Protein AF-A0A316K344-F1 (afdb_monomer_lite)

Foldseek 3Di:
DDDDPPPPPPPVPVVVPPPPPPPPDDDDDDPPPPVVVVVVVVVVVVPPPDPPLPQQPKDKDKDFDDDPDPVLQRVLCVVQDDFRCSVPDDDQVDKWKKKWKFFQDPQATHTPDIDTPDPVVRVRVVVSRRPDGHPDDDDRVDITIMMIIIHGD

Sequence (153 aa):
MFSTFLQIFSLALVTKINLESLTNRNANVSPKQTKNQLIKKSTILENMKKLIVALVVGLLSISSSFAGENPKLMKEIQRKVKVDLSGIQLEKSKKHYVIVKFKIVHNEIAVLNVKGSQKELSELMMAELKEMFINSDVDPNKVHHFKFSFSQE

pLDDT: mean 71.41, std 20.9, range [36.19, 94.62]

Structure (mmCIF, N/CA/C/O backbone):
data_AF-A0A316K344-F1
#
_entry.id   AF-A0A316K344-F1
#
loop_
_atom_site.group_PDB
_atom_site.id
_atom_site.type_symbol
_atom_site.label_atom_id
_atom_site.label_alt_id
_atom_site.label_comp_id
_atom_site.label_asym_id
_atom_site.label_entity_id
_atom_site.label_seq_id
_atom_site.pdbx_PDB_ins_code
_atom_site.Cartn_x
_atom_site.Cartn_y
_atom_site.Cartn_z
_atom_site.occupancy
_atom_site.B_iso_or_equiv
_ato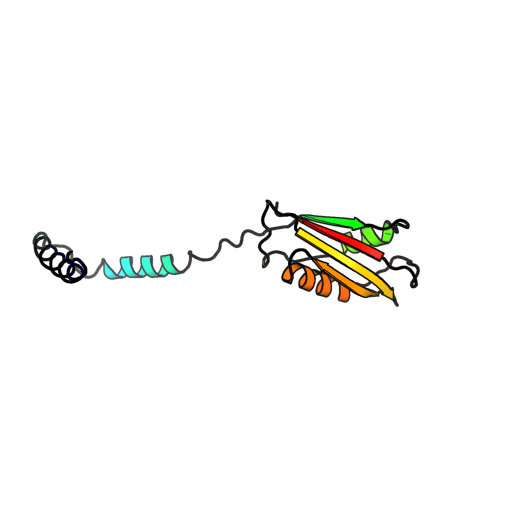m_site.auth_seq_id
_atom_site.auth_comp_id
_atom_site.auth_asym_id
_atom_site.auth_atom_id
_atom_site.pdbx_PDB_model_num
ATOM 1 N N . MET A 1 1 ? -12.968 -16.015 67.475 1.00 44.38 1 MET A N 1
ATOM 2 C CA . MET A 1 1 ? -13.581 -15.111 66.479 1.00 44.38 1 MET A CA 1
ATOM 3 C C . MET A 1 1 ? -14.034 -15.975 65.317 1.00 44.38 1 MET A C 1
ATOM 5 O O . MET A 1 1 ? -13.189 -16.529 64.636 1.00 44.38 1 MET A O 1
ATOM 9 N N . PHE A 1 2 ? -15.274 -16.461 65.391 1.00 36.19 2 PHE A N 1
ATOM 10 C CA . PHE A 1 2 ? -16.428 -15.943 64.632 1.00 36.19 2 PHE A CA 1
ATOM 11 C C . PHE A 1 2 ? -16.219 -16.161 63.125 1.00 36.19 2 PHE A C 1
ATOM 13 O O . PHE A 1 2 ? -15.379 -15.517 62.517 1.00 36.19 2 PHE A O 1
ATOM 20 N N . SER A 1 3 ? -16.784 -17.236 62.567 1.00 45.88 3 SER A N 1
ATOM 21 C CA . SER A 1 3 ? -18.197 -17.316 62.149 1.00 45.88 3 SER A CA 1
ATOM 22 C C . SER A 1 3 ? -18.496 -16.270 61.088 1.00 45.88 3 SER A C 1
ATOM 24 O O . SER A 1 3 ? -18.644 -15.114 61.457 1.00 45.88 3 SER A O 1
ATOM 26 N N . THR A 1 4 ? -18.580 -16.710 59.827 1.00 52.06 4 THR A N 1
ATOM 27 C CA . THR A 1 4 ? -19.559 -16.271 58.808 1.00 52.06 4 THR A CA 1
ATOM 28 C C . THR A 1 4 ? -19.176 -16.813 57.426 1.00 52.06 4 THR A C 1
ATOM 30 O O . THR A 1 4 ? -18.809 -16.071 56.530 1.00 52.06 4 THR A O 1
ATOM 33 N N . PHE A 1 5 ? -19.302 -18.122 57.199 1.00 42.59 5 PHE A N 1
ATOM 34 C CA . PHE A 1 5 ? -19.487 -18.636 55.826 1.00 42.59 5 PHE A CA 1
ATOM 35 C C . PHE A 1 5 ? -20.574 -19.722 55.756 1.00 42.59 5 PHE A C 1
ATOM 37 O O . PHE A 1 5 ? -20.617 -20.533 54.840 1.00 42.59 5 PHE A O 1
ATOM 44 N N . LEU A 1 6 ? -21.513 -19.681 56.711 1.00 45.22 6 LEU A N 1
ATOM 45 C CA . LEU A 1 6 ? -22.756 -20.462 56.722 1.00 45.22 6 LEU A CA 1
ATOM 46 C C . LEU A 1 6 ? -23.981 -19.596 56.350 1.00 45.22 6 LEU A C 1
ATOM 48 O O . LEU A 1 6 ? -25.083 -19.831 56.830 1.00 45.22 6 LEU A O 1
ATOM 52 N N . GLN A 1 7 ? -23.795 -18.559 55.524 1.00 47.25 7 GLN A N 1
ATOM 53 C CA . GLN A 1 7 ? -24.871 -17.636 55.116 1.00 47.25 7 GLN A CA 1
ATOM 54 C C . GLN A 1 7 ? -25.310 -17.765 53.649 1.00 47.25 7 GLN A C 1
ATOM 56 O O . GLN A 1 7 ? -26.267 -17.112 53.247 1.00 47.25 7 GLN A O 1
ATOM 61 N N . ILE A 1 8 ? -24.693 -18.641 52.849 1.00 48.28 8 ILE A N 1
ATOM 62 C CA . ILE A 1 8 ? -25.051 -18.780 51.423 1.00 48.28 8 ILE A CA 1
ATOM 63 C C . ILE A 1 8 ? -26.296 -19.672 51.214 1.00 48.28 8 ILE A C 1
ATOM 65 O O . ILE A 1 8 ? -26.934 -19.607 50.169 1.00 48.28 8 ILE A O 1
ATOM 69 N N . PHE A 1 9 ? -26.734 -20.439 52.220 1.00 43.94 9 PHE A N 1
ATOM 70 C CA . PHE A 1 9 ? -27.841 -21.394 52.048 1.00 43.94 9 PHE A CA 1
ATOM 71 C C . PHE A 1 9 ? -29.259 -20.858 52.332 1.00 43.94 9 PHE A C 1
ATOM 73 O O . PHE A 1 9 ? -30.226 -21.525 51.974 1.00 43.94 9 PHE A O 1
ATOM 80 N N . SER A 1 10 ? -29.428 -19.653 52.892 1.00 45.28 10 SER A N 1
ATOM 81 C CA . SER A 1 10 ? -30.768 -19.148 53.273 1.00 45.28 10 SER A CA 1
ATOM 82 C C . SER A 1 10 ? -31.451 -18.226 52.257 1.00 45.28 10 SER A C 1
ATOM 84 O O . SER A 1 10 ? -32.630 -17.924 52.425 1.00 45.28 10 SER A O 1
ATOM 86 N N . LEU A 1 11 ? -30.781 -17.794 51.181 1.00 42.25 11 LEU A N 1
ATOM 87 C CA . LEU A 1 11 ? -31.399 -16.871 50.213 1.00 42.25 11 LEU A CA 1
ATOM 88 C C . LEU A 1 11 ? -32.110 -17.573 49.041 1.00 42.25 11 LEU A C 1
ATOM 90 O O . LEU A 1 11 ? -32.901 -16.950 48.339 1.00 42.25 11 LEU A O 1
ATOM 94 N N . ALA A 1 12 ? -31.895 -18.879 48.855 1.00 44.31 12 ALA A N 1
ATOM 95 C CA . ALA A 1 12 ? -32.523 -19.638 47.771 1.00 44.31 12 ALA A CA 1
ATOM 96 C C . ALA A 1 12 ? -33.957 -20.113 48.084 1.00 44.31 12 ALA A C 1
ATOM 98 O O . ALA A 1 12 ? -34.673 -20.525 47.174 1.00 44.31 12 ALA A O 1
ATOM 99 N N . LEU A 1 13 ? -34.396 -20.060 49.349 1.00 44.34 13 LEU A N 1
ATOM 100 C CA . LEU A 1 13 ? -35.695 -20.615 49.754 1.00 44.34 13 LEU A CA 1
ATOM 101 C C . LEU A 1 13 ? -36.814 -19.564 49.862 1.00 44.34 13 LEU A C 1
ATOM 103 O O . LEU A 1 13 ? -37.987 -19.904 49.739 1.00 44.34 13 LEU A O 1
ATOM 107 N N . VAL A 1 14 ? -36.476 -18.281 50.031 1.00 44.34 14 VAL A N 1
ATOM 108 C CA . VAL A 1 14 ? -37.472 -17.222 50.296 1.00 44.34 14 VAL A CA 1
ATOM 109 C C . VAL A 1 14 ? -38.121 -16.670 49.018 1.00 44.34 14 VAL A C 1
ATOM 111 O O . VAL A 1 14 ? -39.239 -16.163 49.062 1.00 44.34 14 VAL A O 1
ATOM 114 N N . THR A 1 15 ? -37.503 -16.825 47.847 1.00 41.56 15 THR A N 1
ATOM 115 C CA . THR A 1 15 ? -38.083 -16.330 46.583 1.00 41.56 15 THR A CA 1
ATOM 116 C C . THR A 1 15 ? -39.126 -17.265 45.972 1.00 41.56 15 THR A C 1
ATOM 118 O O . THR A 1 15 ? -39.938 -16.815 45.168 1.00 41.56 15 THR A O 1
ATOM 121 N N . LYS A 1 16 ? -39.164 -18.545 46.367 1.00 42.56 16 LYS A N 1
ATOM 122 C CA . LYS A 1 16 ? -40.092 -19.528 45.781 1.00 42.56 16 LYS A CA 1
ATOM 123 C C . LYS A 1 16 ? -41.526 -19.426 46.302 1.00 42.56 16 LYS A C 1
ATOM 125 O O . LYS A 1 16 ? -42.439 -19.843 45.605 1.00 42.56 16 LYS A O 1
ATOM 130 N N . ILE A 1 17 ? -41.734 -18.858 47.491 1.00 44.25 17 ILE A N 1
ATOM 131 C CA . ILE A 1 17 ? -43.058 -18.841 48.137 1.00 44.25 17 ILE A CA 1
ATOM 132 C C . ILE A 1 17 ? -43.905 -17.642 47.675 1.00 44.25 17 ILE A C 1
ATOM 134 O O . ILE A 1 17 ? -45.129 -17.688 47.735 1.00 44.25 17 ILE A O 1
ATOM 138 N N . ASN A 1 18 ? -43.291 -16.577 47.148 1.00 44.06 18 ASN A N 1
ATOM 139 C CA . ASN A 1 18 ? -44.004 -15.322 46.876 1.00 44.06 18 ASN A CA 1
ATOM 140 C C . ASN A 1 18 ? -44.432 -15.115 45.410 1.00 44.06 18 ASN A C 1
ATOM 142 O O . ASN A 1 18 ? -44.843 -14.018 45.043 1.00 44.06 18 ASN A O 1
ATOM 146 N N . LEU A 1 19 ? -44.341 -16.146 44.559 1.00 41.25 19 LEU A N 1
ATOM 147 C CA . LEU A 1 19 ? -44.775 -16.061 43.155 1.00 41.25 19 LEU A CA 1
ATOM 148 C C . LEU A 1 19 ? -46.051 -16.859 42.839 1.00 41.25 19 LEU A C 1
ATOM 150 O O . LEU A 1 19 ? -46.532 -16.800 41.712 1.00 41.25 19 LEU A O 1
ATOM 154 N N . GLU A 1 20 ? -46.629 -17.565 43.814 1.00 43.84 20 GLU A N 1
ATOM 155 C CA . GLU A 1 20 ? -47.850 -18.361 43.609 1.00 43.84 20 GLU A CA 1
ATOM 156 C C . GLU A 1 20 ? -49.152 -17.617 43.970 1.00 43.84 20 GLU A C 1
ATOM 158 O O . GLU A 1 20 ? -50.238 -18.127 43.711 1.00 43.84 20 GLU A O 1
ATOM 163 N N . SER A 1 21 ? -49.092 -16.389 44.507 1.00 43.28 21 SER A N 1
ATOM 164 C CA . SER A 1 21 ? -50.291 -15.691 45.013 1.00 43.28 21 SER A CA 1
ATOM 165 C C . SER A 1 21 ? -50.925 -14.652 44.074 1.00 43.28 21 SER A C 1
ATOM 167 O O . SER A 1 21 ? -51.949 -14.071 44.431 1.00 43.28 21 SER A O 1
ATOM 169 N N . LEU A 1 22 ? -50.393 -14.416 42.866 1.00 44.06 22 LEU A N 1
ATOM 170 C CA . LEU A 1 22 ? -50.876 -13.328 41.989 1.00 44.06 22 LEU A CA 1
ATOM 171 C C . LEU A 1 22 ? -51.501 -13.754 40.653 1.00 44.06 22 LEU A C 1
ATOM 173 O O . LEU A 1 22 ? -51.727 -12.911 39.789 1.00 44.06 22 LEU A O 1
ATOM 177 N N . THR A 1 23 ? -51.855 -15.025 40.464 1.00 43.03 23 THR A N 1
ATOM 178 C CA . THR A 1 23 ? -52.449 -15.488 39.190 1.00 43.03 23 THR A CA 1
ATOM 179 C C . THR A 1 23 ? -53.842 -16.084 39.345 1.00 43.03 23 THR A C 1
ATOM 181 O O . THR A 1 23 ? -54.185 -17.085 38.727 1.00 43.03 23 THR A O 1
ATOM 184 N N . ASN A 1 24 ? -54.695 -15.432 40.135 1.00 49.28 24 ASN A N 1
ATOM 185 C CA . ASN A 1 24 ? -56.129 -15.695 40.101 1.00 49.28 24 ASN A CA 1
ATOM 186 C C . ASN A 1 24 ? -56.904 -14.378 39.998 1.00 49.28 24 ASN A C 1
ATOM 188 O O . ASN A 1 24 ? -57.224 -13.774 41.019 1.00 49.28 24 ASN A O 1
ATOM 192 N N . ARG A 1 25 ? -57.114 -13.912 38.755 1.00 46.69 25 ARG A N 1
ATOM 193 C CA . ARG A 1 25 ? -58.165 -12.975 38.296 1.00 46.69 25 ARG A CA 1
ATOM 194 C C . ARG A 1 25 ? -57.946 -12.617 36.821 1.00 46.69 25 ARG A C 1
ATOM 196 O O . ARG A 1 25 ? -57.238 -11.671 36.503 1.00 46.69 25 ARG A O 1
ATOM 203 N N . ASN A 1 26 ? -58.537 -13.399 35.924 1.00 39.59 26 ASN A N 1
ATOM 204 C CA . ASN A 1 26 ? -59.408 -12.913 34.846 1.00 39.59 26 ASN A CA 1
ATOM 205 C C . ASN A 1 26 ? -59.654 -14.042 33.850 1.00 39.59 26 ASN A C 1
ATOM 207 O O . ASN A 1 26 ? -58.795 -14.423 33.056 1.00 39.59 26 ASN A O 1
ATOM 211 N N . ALA A 1 27 ? -60.875 -14.557 33.915 1.00 48.47 27 ALA A N 1
ATOM 212 C CA . ALA A 1 27 ? -61.471 -15.312 32.843 1.00 48.47 27 ALA A CA 1
ATOM 213 C C . ALA A 1 27 ? -61.701 -14.398 31.628 1.00 48.47 27 ALA A C 1
ATOM 215 O O . ALA A 1 27 ? -61.978 -13.208 31.770 1.00 48.47 27 ALA A O 1
ATOM 216 N N . ASN A 1 28 ? -61.698 -15.040 30.461 1.00 49.16 28 ASN A N 1
ATOM 217 C CA . ASN A 1 28 ? -62.318 -14.597 29.216 1.00 49.16 28 ASN A CA 1
ATOM 218 C C . ASN A 1 28 ? -61.446 -13.818 28.213 1.00 49.16 28 ASN A C 1
ATOM 220 O O . ASN A 1 28 ? -61.721 -12.669 27.886 1.00 49.16 28 ASN A O 1
ATOM 224 N N . VAL A 1 29 ? -60.458 -14.505 27.625 1.00 49.00 29 VAL A N 1
ATOM 225 C CA . VAL A 1 29 ? -60.037 -14.260 26.233 1.00 49.00 29 VAL A CA 1
ATOM 226 C C . VAL A 1 29 ? -59.774 -15.606 25.545 1.00 49.00 29 VAL A C 1
ATOM 228 O O . VAL A 1 29 ? -59.064 -16.463 26.069 1.00 49.00 29 VAL A O 1
ATOM 231 N N . SER A 1 30 ? -60.379 -15.796 24.372 1.00 44.28 30 SER A N 1
ATOM 232 C CA . SER A 1 30 ? -60.328 -17.017 23.555 1.00 44.28 30 SER A CA 1
ATOM 233 C C . SER A 1 30 ? -58.889 -17.411 23.142 1.00 44.28 30 SER A C 1
ATOM 235 O O . SER A 1 30 ? -58.143 -16.554 22.662 1.00 44.28 30 SER A O 1
ATOM 237 N N . PRO A 1 31 ? -58.470 -18.696 23.232 1.00 45.34 31 PRO A N 1
ATOM 238 C CA . PRO A 1 31 ? -57.056 -19.091 23.121 1.00 45.34 31 PRO A CA 1
ATOM 239 C C . PRO A 1 31 ? -56.490 -19.145 21.691 1.00 45.34 31 PRO A C 1
ATOM 241 O O . PRO A 1 31 ? -55.310 -19.455 21.511 1.00 45.34 31 PRO A O 1
ATOM 244 N N . LYS A 1 32 ? -57.299 -18.907 20.650 1.00 45.06 32 LYS A N 1
ATOM 245 C CA . LYS A 1 32 ? -56.911 -19.223 19.260 1.00 45.06 32 LYS A CA 1
ATOM 246 C C . LYS A 1 32 ? -56.325 -18.065 18.449 1.00 45.06 32 LYS A C 1
ATOM 248 O O . LYS A 1 32 ? -55.710 -18.333 17.422 1.00 45.06 32 LYS A O 1
ATOM 253 N N . GLN A 1 33 ? -56.449 -16.810 18.889 1.00 46.91 33 GLN A N 1
ATOM 254 C CA . GLN A 1 33 ? -55.964 -15.659 18.103 1.00 46.91 33 GLN A CA 1
ATOM 255 C C . GLN A 1 33 ? -54.658 -15.024 18.606 1.00 46.91 33 GLN A C 1
ATOM 257 O O . GLN A 1 33 ? -54.000 -14.312 17.850 1.00 46.91 33 GLN A O 1
ATOM 262 N N . THR A 1 34 ? -54.201 -15.348 19.817 1.00 47.22 34 THR A N 1
ATOM 263 C CA . THR A 1 34 ? -52.974 -14.754 20.381 1.00 47.22 34 THR A CA 1
ATOM 264 C C . THR A 1 34 ? -51.698 -15.480 19.940 1.00 47.22 34 THR A C 1
ATOM 266 O O . THR A 1 34 ? -50.659 -14.847 19.761 1.00 47.22 34 THR A O 1
ATOM 269 N N . LYS A 1 35 ? -51.756 -16.796 19.675 1.00 45.19 35 LYS A N 1
ATOM 270 C CA . LYS A 1 35 ? -50.573 -17.580 19.262 1.00 45.19 35 LYS A CA 1
ATOM 271 C C . LYS A 1 35 ? -50.023 -17.156 17.896 1.00 45.19 35 LYS A C 1
ATOM 273 O O . LYS A 1 35 ? -48.814 -17.011 17.751 1.00 45.19 35 LYS A O 1
ATOM 278 N N . ASN A 1 36 ? -50.886 -16.860 16.926 1.00 45.78 36 ASN A N 1
ATOM 279 C CA . ASN A 1 36 ? -50.434 -16.501 15.578 1.00 45.78 36 ASN A CA 1
ATOM 280 C C . ASN A 1 36 ? -49.830 -15.091 15.493 1.00 45.78 36 ASN A C 1
ATOM 282 O O . ASN A 1 36 ? -49.022 -14.843 14.606 1.00 45.78 36 ASN A O 1
ATOM 286 N N . GLN A 1 37 ? -50.163 -14.178 16.413 1.00 48.78 37 GLN A N 1
ATOM 287 C CA . GLN A 1 37 ? -49.526 -12.857 16.469 1.00 48.78 37 GLN A CA 1
ATOM 288 C C . GLN A 1 37 ? -48.223 -12.859 17.278 1.00 48.78 37 GLN A C 1
ATOM 290 O O . GLN A 1 37 ? -47.285 -12.154 16.908 1.00 48.78 37 GLN A O 1
ATOM 295 N N . LEU A 1 38 ? -48.126 -13.680 18.332 1.00 47.41 38 LEU A N 1
ATOM 296 C CA . LEU A 1 38 ? -46.894 -13.800 19.118 1.00 47.41 38 LEU A CA 1
ATOM 297 C C . LEU A 1 38 ? -45.779 -14.504 18.332 1.00 47.41 38 LEU A C 1
ATOM 299 O O . LEU A 1 38 ? -44.636 -14.060 18.381 1.00 47.41 38 LEU A O 1
ATOM 303 N N . ILE A 1 39 ? -46.122 -15.539 17.555 1.00 48.19 39 ILE A N 1
ATOM 304 C CA . ILE A 1 39 ? -45.164 -16.258 16.701 1.00 48.19 39 ILE A CA 1
ATOM 305 C C . ILE A 1 39 ? -44.714 -15.368 15.534 1.00 48.19 39 ILE A C 1
ATOM 307 O O . ILE A 1 39 ? -43.532 -15.302 15.223 1.00 48.19 39 ILE A O 1
ATOM 311 N N . LYS A 1 40 ? -45.619 -14.588 14.926 1.00 42.00 40 LYS A N 1
ATOM 312 C CA . LYS A 1 40 ? -45.245 -13.696 13.817 1.00 42.00 40 LYS A CA 1
ATOM 313 C C . LYS A 1 40 ? -44.364 -12.525 14.275 1.00 42.00 40 LYS A C 1
ATOM 315 O O . LYS A 1 40 ? -43.476 -12.120 13.535 1.00 42.00 40 LYS A O 1
ATOM 320 N N . LYS A 1 41 ? -44.550 -12.010 15.500 1.00 41.31 41 LYS A N 1
ATOM 321 C CA . LYS A 1 41 ? -43.659 -10.987 16.081 1.00 41.31 41 LYS A CA 1
ATOM 322 C C . LYS A 1 41 ? -42.305 -11.551 16.516 1.00 41.31 41 LYS A C 1
ATOM 324 O O . LYS A 1 41 ? -41.311 -10.864 16.315 1.00 41.31 41 LYS A O 1
ATOM 329 N N . SER A 1 42 ? -42.233 -12.768 17.061 1.00 46.16 42 SER A N 1
ATOM 330 C CA . SER A 1 42 ? -40.948 -13.368 17.456 1.00 46.16 42 SER A CA 1
ATOM 331 C C . SER A 1 42 ? -40.105 -13.807 16.255 1.00 46.16 42 SER A C 1
ATOM 333 O O . SER A 1 42 ? -38.890 -13.642 16.286 1.00 46.16 42 SER A O 1
ATOM 335 N N . THR A 1 43 ? -40.726 -14.264 15.161 1.00 44.31 43 THR A N 1
ATOM 336 C CA . THR A 1 43 ? -40.013 -14.604 13.915 1.00 44.31 43 THR A CA 1
ATOM 337 C C . THR A 1 43 ? -39.505 -13.368 13.160 1.00 44.31 43 THR A C 1
ATOM 339 O O . THR A 1 43 ? -38.483 -13.443 12.487 1.00 44.31 43 THR A O 1
ATOM 342 N N . ILE A 1 44 ? -40.162 -12.209 13.289 1.00 49.44 44 ILE A N 1
ATOM 343 C CA . ILE A 1 44 ? -39.704 -10.957 12.653 1.00 49.44 44 ILE A CA 1
ATOM 344 C C . ILE A 1 44 ? -38.643 -10.236 13.513 1.00 49.44 44 ILE A C 1
ATOM 346 O O . ILE A 1 44 ? -37.814 -9.504 12.977 1.00 49.44 44 ILE A O 1
ATOM 350 N N . LEU A 1 45 ? -38.602 -10.477 14.830 1.00 47.75 45 LEU A N 1
ATOM 351 C CA . LEU A 1 45 ? -37.652 -9.825 15.744 1.00 47.75 45 LEU A CA 1
ATOM 352 C C . LEU A 1 45 ? -36.272 -10.512 15.820 1.00 47.75 45 LEU A C 1
ATOM 354 O O . LEU A 1 45 ? -35.302 -9.879 16.232 1.00 47.75 45 LEU A O 1
ATOM 358 N N . GLU A 1 46 ? -36.156 -11.773 15.398 1.00 47.19 46 GLU A N 1
ATOM 359 C CA . GLU A 1 46 ? -34.871 -12.492 15.304 1.00 47.19 46 GLU A CA 1
ATOM 360 C C . GLU A 1 46 ? -34.024 -12.047 14.094 1.00 47.19 46 GLU A C 1
ATOM 362 O O . GLU A 1 46 ? -32.796 -12.097 14.144 1.00 47.19 46 GLU A O 1
ATOM 367 N N . ASN A 1 47 ? -34.640 -11.500 13.040 1.00 52.84 47 ASN A N 1
ATOM 368 C CA . ASN A 1 47 ? -33.935 -11.194 11.787 1.00 52.84 47 ASN A CA 1
ATOM 369 C C . ASN A 1 47 ? -33.479 -9.734 11.617 1.00 52.84 47 ASN A C 1
ATOM 371 O O . ASN A 1 47 ? -32.887 -9.403 10.594 1.00 52.84 47 ASN A O 1
ATOM 375 N N . MET A 1 48 ? -33.677 -8.857 12.607 1.00 56.59 48 MET A N 1
ATOM 376 C CA . MET A 1 48 ? -33.203 -7.458 12.546 1.00 56.59 48 MET A CA 1
ATOM 377 C C . MET A 1 48 ? -32.184 -7.089 13.633 1.00 56.59 48 MET A C 1
ATOM 379 O O . MET A 1 48 ? -31.983 -5.913 13.920 1.00 56.59 48 MET A O 1
ATOM 383 N N . LYS A 1 49 ? -31.490 -8.067 14.231 1.00 44.59 49 LYS A N 1
ATOM 384 C CA . LYS A 1 49 ? -30.424 -7.795 15.216 1.00 44.59 49 LYS A CA 1
ATOM 385 C C . LYS A 1 49 ? -29.010 -7.648 14.637 1.00 44.59 49 LYS A C 1
ATOM 387 O O . LYS A 1 49 ? -28.091 -7.400 15.410 1.00 44.59 49 LYS A O 1
ATOM 392 N N . LYS A 1 50 ? -28.789 -7.807 13.323 1.00 51.41 50 LYS A N 1
ATOM 393 C CA . LYS A 1 50 ? -27.419 -7.939 12.772 1.00 51.41 50 LYS A CA 1
ATOM 394 C C . LYS A 1 50 ? -27.124 -7.260 11.427 1.00 51.41 50 LYS A C 1
ATOM 396 O O . LYS A 1 50 ? -26.230 -7.706 10.721 1.00 51.41 50 LYS A O 1
ATOM 401 N N . LEU A 1 51 ? -27.802 -6.173 11.060 1.00 50.72 51 LEU A N 1
ATOM 402 C CA . LEU A 1 51 ? -27.474 -5.453 9.817 1.00 50.72 51 LEU A CA 1
ATOM 403 C C . LEU A 1 51 ? -27.355 -3.944 10.037 1.00 50.72 51 LEU A C 1
ATOM 405 O O . LEU A 1 51 ? -28.087 -3.151 9.459 1.00 50.72 51 LEU A O 1
ATOM 409 N N . ILE A 1 52 ? -26.389 -3.552 10.868 1.00 49.25 52 ILE A N 1
ATOM 410 C CA . ILE A 1 52 ? -25.759 -2.232 10.760 1.00 49.25 52 ILE A CA 1
ATOM 411 C C . ILE A 1 52 ? -24.331 -2.493 10.285 1.00 49.25 52 ILE A C 1
ATOM 413 O O . ILE A 1 52 ? -23.377 -2.426 11.053 1.00 49.25 52 ILE A O 1
ATOM 417 N N . VAL A 1 53 ? -24.186 -2.866 9.014 1.00 46.38 53 VAL A N 1
ATOM 418 C CA . VAL A 1 53 ? -22.896 -2.719 8.338 1.00 46.38 53 VAL A CA 1
ATOM 419 C C . VAL A 1 53 ? -22.820 -1.242 7.979 1.00 46.38 53 VAL A C 1
ATOM 421 O O . VAL A 1 53 ? -23.279 -0.821 6.920 1.00 46.38 53 VAL A O 1
ATOM 424 N N . ALA A 1 54 ? -22.356 -0.421 8.922 1.00 49.50 54 ALA A N 1
ATOM 425 C CA . ALA A 1 54 ? -21.946 0.932 8.592 1.00 49.50 54 ALA A CA 1
ATOM 426 C C . ALA A 1 54 ? -20.808 0.787 7.579 1.00 49.50 54 ALA A C 1
ATOM 428 O O . ALA A 1 54 ? -19.763 0.226 7.904 1.00 49.50 54 ALA A O 1
ATOM 429 N N . LEU A 1 55 ? -21.043 1.212 6.339 1.00 44.91 55 LEU A N 1
ATOM 430 C CA . LEU A 1 55 ? -20.019 1.262 5.308 1.00 44.91 55 LEU A CA 1
ATOM 431 C C . LEU A 1 55 ? -18.962 2.271 5.771 1.00 44.91 55 LEU A C 1
ATOM 433 O O . LEU A 1 55 ? -19.116 3.475 5.580 1.00 44.91 55 LEU A O 1
ATOM 437 N N . VAL A 1 56 ? -17.924 1.790 6.455 1.00 51.47 56 VAL A N 1
ATOM 438 C CA . VAL A 1 56 ? -16.782 2.614 6.843 1.00 51.47 56 VAL A CA 1
ATOM 439 C C . VAL A 1 56 ? -15.932 2.807 5.596 1.00 51.47 56 VAL A C 1
ATOM 441 O O . VAL A 1 56 ? -15.029 2.025 5.308 1.00 51.47 56 VAL A O 1
ATOM 444 N N . VAL A 1 57 ? -1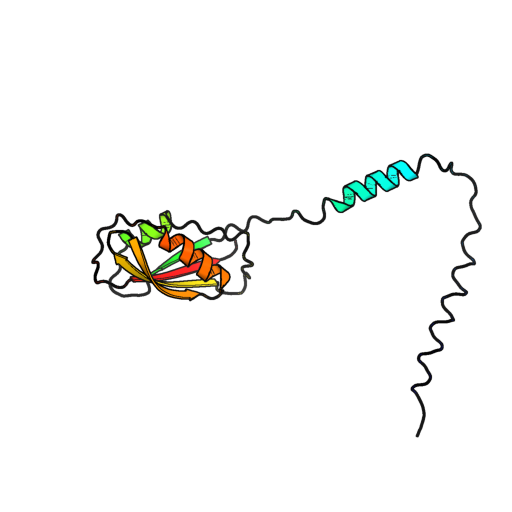6.248 3.846 4.825 1.00 55.78 57 VAL A N 1
ATOM 445 C CA . VAL A 1 57 ? -15.349 4.341 3.784 1.00 55.78 57 VAL A CA 1
ATOM 446 C C . VAL A 1 57 ? -14.216 5.055 4.513 1.00 55.78 57 VAL A C 1
ATOM 448 O O . VAL A 1 57 ? -14.381 6.156 5.027 1.00 55.78 57 VAL A O 1
ATOM 451 N N . GLY A 1 58 ? -13.081 4.378 4.672 1.00 62.06 58 GLY A N 1
ATOM 452 C CA . GLY A 1 58 ? -11.909 5.000 5.274 1.00 62.06 58 GLY A CA 1
ATOM 453 C C . GLY A 1 58 ? -11.216 5.920 4.274 1.00 62.06 58 GLY A C 1
ATOM 454 O O . GLY A 1 58 ? -10.967 5.523 3.135 1.00 62.06 58 GLY A O 1
ATOM 455 N N . LEU A 1 59 ? -10.847 7.131 4.696 1.00 69.25 59 LEU A N 1
ATOM 456 C CA . LEU A 1 59 ? -9.942 7.965 3.909 1.00 69.25 59 LEU A CA 1
ATOM 457 C C . LEU A 1 59 ? -8.549 7.334 3.919 1.00 69.25 59 LEU A C 1
ATOM 459 O O . LEU A 1 59 ? -7.925 7.185 4.974 1.00 69.25 59 LEU A O 1
ATOM 463 N N . LEU A 1 60 ? -8.060 6.995 2.726 1.00 80.12 60 LEU A N 1
ATOM 464 C CA . LEU A 1 60 ? -6.683 6.587 2.499 1.00 80.12 60 LEU A CA 1
ATOM 465 C C . LEU A 1 60 ? -5.862 7.792 2.040 1.00 80.12 60 LEU A C 1
ATOM 467 O O . LEU A 1 60 ? -6.104 8.373 0.983 1.00 80.12 60 LEU A O 1
ATOM 471 N N . SER A 1 61 ? -4.840 8.130 2.817 1.00 80.38 61 SER A N 1
ATOM 472 C CA . SER A 1 61 ? -3.799 9.075 2.413 1.00 80.38 61 SER A CA 1
ATOM 473 C C . SER A 1 61 ? -2.467 8.354 2.286 1.00 80.38 61 SER A C 1
ATOM 475 O O . SER A 1 61 ? -2.149 7.458 3.067 1.00 80.38 61 SER A O 1
ATOM 477 N N . ILE A 1 62 ? -1.678 8.735 1.287 1.00 82.44 62 ILE A N 1
ATOM 478 C CA . ILE A 1 62 ? -0.363 8.149 1.036 1.00 82.44 62 ILE A CA 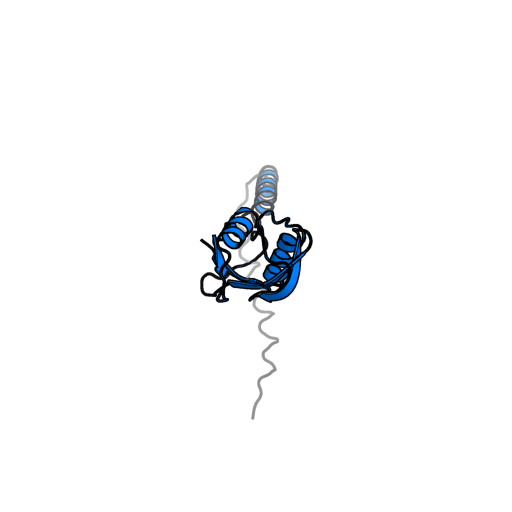1
ATOM 479 C C . ILE A 1 62 ? 0.654 9.271 1.098 1.00 82.44 62 ILE A C 1
ATOM 481 O O . ILE A 1 62 ? 0.490 10.302 0.451 1.00 82.44 62 ILE A O 1
ATOM 485 N N . SER A 1 63 ? 1.709 9.059 1.871 1.00 78.88 63 SER A N 1
ATOM 486 C CA . SER A 1 63 ? 2.879 9.923 1.874 1.00 78.88 63 SER A CA 1
ATOM 487 C C . SER A 1 63 ? 4.139 9.109 1.631 1.00 78.88 63 SER A C 1
ATOM 489 O O . SER A 1 63 ? 4.231 7.932 1.986 1.00 78.88 63 SER A O 1
ATOM 491 N N . SER A 1 64 ? 5.132 9.735 1.011 1.00 76.44 64 SER A N 1
ATOM 492 C CA . SER A 1 64 ? 6.468 9.163 0.901 1.00 76.44 64 SER A CA 1
ATOM 493 C C . SER A 1 64 ? 7.320 9.641 2.084 1.00 76.44 64 SER A C 1
ATOM 495 O O . SER A 1 64 ? 7.136 10.746 2.586 1.00 76.44 64 SER A O 1
ATOM 497 N N . SER A 1 65 ? 8.215 8.791 2.594 1.00 62.50 65 SER A N 1
ATOM 498 C CA . SER A 1 65 ? 9.083 9.129 3.738 1.00 62.50 65 SER A CA 1
ATOM 499 C C . SER A 1 65 ? 10.570 9.226 3.366 1.00 62.50 65 SER A C 1
ATOM 501 O O . SER A 1 65 ? 11.412 9.144 4.256 1.00 62.50 65 SER A O 1
ATOM 503 N N . PHE A 1 66 ? 10.924 9.355 2.078 1.00 60.09 66 PHE A N 1
ATOM 504 C CA . PHE A 1 66 ? 12.325 9.360 1.628 1.00 60.09 66 PHE A CA 1
ATOM 505 C C . PHE A 1 66 ? 12.623 10.457 0.597 1.00 60.09 66 PHE A C 1
ATOM 507 O O . PHE A 1 66 ? 11.858 10.657 -0.345 1.00 60.09 66 PHE A O 1
ATOM 514 N N . ALA A 1 67 ? 13.766 11.132 0.759 1.00 49.28 67 ALA A N 1
ATOM 515 C CA . ALA A 1 67 ? 14.264 12.135 -0.178 1.00 49.28 67 ALA A CA 1
ATOM 516 C C . ALA A 1 67 ? 14.650 11.468 -1.510 1.00 49.28 67 ALA A C 1
ATOM 518 O O . ALA A 1 67 ? 15.446 10.530 -1.544 1.00 49.28 67 ALA A O 1
ATOM 519 N N . GLY A 1 68 ? 14.037 11.925 -2.603 1.00 55.81 68 GLY A N 1
ATOM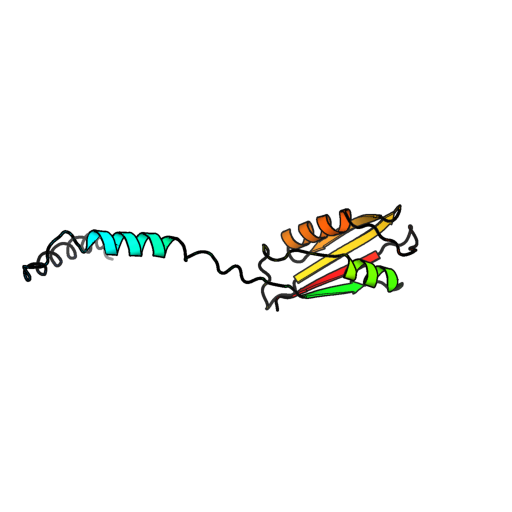 520 C CA . GLY A 1 68 ? 14.074 11.269 -3.914 1.00 55.81 68 GLY A CA 1
ATOM 521 C C . GLY A 1 68 ? 12.677 10.928 -4.436 1.00 55.81 68 GLY A C 1
ATOM 522 O O . GLY A 1 68 ? 12.493 9.880 -5.054 1.00 55.81 68 GLY A O 1
ATOM 523 N N . GLU A 1 69 ? 11.686 11.771 -4.163 1.00 66.06 69 GLU A N 1
ATOM 524 C CA . GLU A 1 69 ? 10.290 11.531 -4.515 1.00 66.06 69 GLU A CA 1
ATOM 525 C C . GLU A 1 69 ? 10.087 11.278 -6.010 1.00 66.06 69 GLU A C 1
ATOM 527 O O . GLU A 1 69 ? 10.519 12.054 -6.859 1.00 66.06 69 GLU A O 1
ATOM 532 N N . ASN A 1 70 ? 9.378 10.192 -6.328 1.00 78.88 70 ASN A N 1
ATOM 533 C CA . ASN A 1 70 ? 8.735 10.033 -7.625 1.00 78.88 70 ASN A CA 1
ATOM 534 C C . ASN A 1 70 ? 7.238 10.343 -7.442 1.00 78.88 70 ASN A C 1
ATOM 536 O O . ASN A 1 70 ? 6.458 9.444 -7.109 1.00 78.88 70 ASN A O 1
ATOM 540 N N . PRO A 1 71 ? 6.812 11.608 -7.624 1.00 83.94 71 PRO A N 1
ATOM 541 C CA . PRO A 1 71 ? 5.419 11.996 -7.425 1.00 83.94 71 PRO A CA 1
ATOM 542 C C . PRO A 1 71 ? 4.474 11.323 -8.429 1.00 83.94 71 PRO A C 1
ATOM 544 O O . PRO A 1 71 ? 3.284 11.200 -8.143 1.00 83.94 71 PRO A O 1
ATOM 547 N N . LYS A 1 72 ? 4.977 10.865 -9.588 1.00 88.56 72 LYS A N 1
ATOM 548 C CA . LYS A 1 72 ? 4.178 10.096 -10.554 1.00 88.56 72 LYS A CA 1
ATOM 549 C C . LYS A 1 72 ? 3.828 8.723 -9.984 1.00 88.56 72 LYS A C 1
ATOM 551 O O . LYS A 1 72 ? 2.648 8.390 -9.940 1.00 88.56 72 LYS A O 1
ATOM 556 N N . LEU A 1 73 ? 4.819 8.011 -9.444 1.00 89.31 73 LEU A N 1
ATOM 557 C CA . LEU A 1 73 ? 4.618 6.712 -8.797 1.00 89.31 73 LEU A CA 1
ATOM 558 C C . LEU A 1 73 ? 3.640 6.805 -7.619 1.00 89.31 73 LEU A C 1
ATOM 560 O O . LEU A 1 73 ? 2.731 5.989 -7.504 1.00 89.31 73 LEU A O 1
ATOM 564 N N . MET A 1 74 ? 3.787 7.822 -6.764 1.00 89.06 74 MET A N 1
ATOM 565 C CA . MET A 1 74 ? 2.879 8.022 -5.629 1.00 89.06 74 MET A CA 1
ATOM 566 C C . MET A 1 74 ? 1.434 8.234 -6.085 1.00 89.06 74 MET A C 1
ATOM 568 O O . MET A 1 74 ? 0.530 7.571 -5.583 1.00 89.06 74 MET A O 1
ATOM 572 N N . LYS A 1 75 ? 1.217 9.117 -7.069 1.00 89.38 75 LYS A N 1
ATOM 573 C CA . LYS A 1 75 ? -0.119 9.371 -7.628 1.00 89.38 75 LYS A CA 1
ATOM 574 C C . LYS A 1 75 ? -0.700 8.141 -8.315 1.00 89.38 75 LYS A C 1
ATOM 576 O O . LYS A 1 75 ? -1.906 7.931 -8.254 1.00 89.38 75 LYS A O 1
ATOM 581 N N . GLU A 1 76 ? 0.130 7.354 -8.988 1.00 91.94 76 GLU A N 1
ATOM 582 C CA . GLU A 1 76 ? -0.301 6.118 -9.630 1.00 91.94 76 GLU A CA 1
ATOM 583 C C . GLU A 1 76 ? -0.780 5.094 -8.600 1.00 91.94 76 GLU A C 1
ATOM 585 O O . GLU A 1 76 ? -1.913 4.628 -8.701 1.00 91.94 76 GLU A O 1
ATOM 590 N N . ILE A 1 77 ? 0.037 4.810 -7.582 1.00 90.88 77 ILE A N 1
ATOM 591 C CA . ILE A 1 77 ? -0.326 3.885 -6.503 1.00 90.88 77 ILE A CA 1
ATOM 592 C C . ILE A 1 77 ? -1.589 4.383 -5.795 1.00 90.88 77 ILE A C 1
ATOM 594 O O . ILE A 1 77 ? -2.528 3.618 -5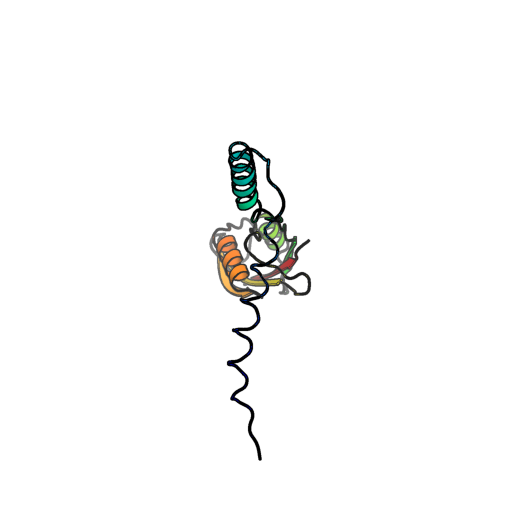.620 1.00 90.88 77 ILE A O 1
ATOM 598 N N . GLN A 1 78 ? -1.687 5.678 -5.486 1.00 88.94 78 GLN A N 1
ATOM 599 C CA . GLN A 1 78 ? -2.881 6.249 -4.854 1.00 88.94 78 GLN A CA 1
ATOM 600 C C . GLN A 1 78 ? -4.169 6.044 -5.658 1.00 88.94 78 GLN A C 1
ATOM 602 O O . GLN A 1 78 ? -5.230 5.875 -5.071 1.00 88.94 78 GLN A O 1
ATOM 607 N N . ARG A 1 79 ? -4.095 6.065 -6.992 1.00 88.88 79 ARG A N 1
ATOM 608 C CA . ARG A 1 79 ? -5.260 5.841 -7.863 1.00 88.88 79 ARG A CA 1
ATOM 609 C C . ARG A 1 79 ? -5.623 4.366 -8.004 1.00 88.88 79 ARG A C 1
ATOM 611 O O . ARG A 1 79 ? -6.766 4.063 -8.335 1.00 88.88 79 ARG A O 1
ATOM 618 N N . LYS A 1 80 ? -4.643 3.477 -7.841 1.00 90.69 80 LYS A N 1
ATOM 619 C CA . LYS A 1 80 ? -4.811 2.035 -8.035 1.00 90.69 80 LYS A CA 1
ATOM 620 C C . LYS A 1 80 ? -5.204 1.313 -6.754 1.00 90.69 80 LYS A C 1
ATOM 622 O O . LYS A 1 80 ? -6.004 0.397 -6.850 1.00 90.69 80 LYS A O 1
ATOM 627 N N . VAL A 1 81 ? -4.698 1.750 -5.599 1.00 89.06 81 VAL A N 1
ATOM 628 C CA . VAL A 1 81 ? -4.978 1.111 -4.310 1.00 89.06 81 VAL A CA 1
ATOM 629 C C . VAL A 1 81 ? -6.465 1.202 -3.975 1.00 89.06 81 VAL A C 1
ATOM 631 O O . VAL A 1 81 ? -7.017 2.294 -3.824 1.00 89.06 81 VAL A O 1
ATOM 634 N N . LYS A 1 82 ? -7.087 0.039 -3.798 1.00 84.56 82 LYS A N 1
ATOM 635 C CA . LYS A 1 82 ? -8.468 -0.129 -3.353 1.00 84.56 82 LYS A CA 1
ATOM 636 C C . LYS A 1 82 ? -8.508 -1.112 -2.189 1.00 84.56 82 LYS A C 1
ATOM 638 O O . LYS A 1 82 ? -8.619 -2.314 -2.374 1.00 84.56 82 LYS A O 1
ATOM 643 N N . VAL A 1 83 ? -8.444 -0.590 -0.970 1.00 83.50 83 VAL A N 1
ATOM 644 C CA . VAL A 1 83 ? -8.540 -1.422 0.236 1.00 83.50 83 VAL A CA 1
ATOM 645 C C . VAL A 1 83 ? -9.975 -1.425 0.738 1.00 83.50 83 VAL A C 1
ATOM 647 O O . VAL A 1 83 ? -10.519 -0.366 1.050 1.00 83.50 83 VAL A O 1
ATOM 650 N N . ASP A 1 84 ? -10.567 -2.610 0.857 1.00 82.56 84 ASP A N 1
ATOM 651 C CA . ASP A 1 84 ? -11.817 -2.777 1.591 1.00 82.56 84 ASP A CA 1
ATOM 652 C C . ASP A 1 84 ? -11.535 -2.807 3.099 1.00 82.56 84 ASP A C 1
ATOM 654 O O . ASP A 1 84 ? -10.842 -3.687 3.611 1.00 82.56 84 ASP A O 1
ATOM 658 N N . LEU A 1 85 ? -12.063 -1.811 3.809 1.00 83.69 85 LEU A N 1
ATOM 659 C CA . LEU A 1 85 ? -11.934 -1.672 5.259 1.00 83.69 85 LEU A CA 1
ATOM 660 C C . LEU A 1 85 ? -13.186 -2.135 6.012 1.00 83.69 85 LEU A C 1
ATOM 662 O O . LEU A 1 85 ? -13.218 -2.030 7.235 1.00 83.69 85 LEU A O 1
ATOM 666 N N . SER A 1 86 ? -14.208 -2.650 5.321 1.00 79.69 86 SER A N 1
ATOM 667 C CA . SER A 1 86 ? -15.484 -3.051 5.928 1.00 79.69 86 SER A CA 1
ATOM 668 C C . SER A 1 86 ? -15.331 -4.097 7.039 1.00 79.69 86 SER A C 1
ATOM 670 O O . SER A 1 86 ? -16.112 -4.106 7.992 1.00 79.69 86 SER A O 1
ATOM 672 N N . GLY A 1 87 ? -14.301 -4.944 6.946 1.00 77.88 87 GLY A N 1
ATOM 673 C CA . GLY A 1 87 ? -13.964 -5.962 7.941 1.00 77.88 87 GLY A CA 1
ATOM 674 C C . GLY A 1 87 ? -13.044 -5.498 9.074 1.00 77.88 87 GLY A C 1
ATOM 675 O O . GLY A 1 87 ? -12.823 -6.274 9.998 1.00 77.88 87 GLY A O 1
ATOM 676 N N . ILE A 1 88 ? -12.508 -4.270 9.032 1.00 83.19 88 ILE A N 1
ATOM 677 C CA . ILE A 1 88 ? -11.516 -3.789 10.005 1.00 83.19 88 ILE A CA 1
ATOM 678 C C . ILE A 1 88 ? -12.104 -2.691 10.881 1.00 83.19 88 ILE A C 1
ATOM 680 O O . ILE A 1 88 ? -12.608 -1.673 10.405 1.00 83.19 88 ILE A O 1
ATOM 684 N N . GLN A 1 89 ? -11.933 -2.834 12.193 1.00 83.06 89 GLN A N 1
ATOM 685 C CA . GLN A 1 89 ? -12.319 -1.794 13.132 1.00 83.06 89 GLN A CA 1
ATOM 686 C C . GLN A 1 89 ? -11.200 -0.752 13.297 1.00 83.06 89 GLN A C 1
ATOM 688 O O . GLN A 1 89 ? -10.174 -0.981 13.943 1.00 83.06 89 GLN A O 1
ATOM 693 N N . LEU A 1 90 ? -11.401 0.428 12.705 1.00 84.69 90 LEU A N 1
ATOM 694 C CA . LEU A 1 90 ? -10.504 1.575 12.847 1.00 84.69 90 LEU A CA 1
ATOM 695 C C . LEU A 1 90 ? -11.007 2.510 13.953 1.00 84.69 90 LEU A C 1
ATOM 697 O O . LEU A 1 90 ? -11.972 3.244 13.777 1.00 84.69 90 LEU A O 1
ATOM 701 N N . GLU A 1 91 ? -10.338 2.515 15.105 1.00 83.88 91 GLU A N 1
ATOM 702 C CA . GLU A 1 91 ? -10.640 3.453 16.194 1.00 83.88 91 GLU A CA 1
ATOM 703 C C . GLU A 1 91 ? -10.326 4.911 15.802 1.00 83.88 91 GLU A C 1
ATOM 705 O O . GLU A 1 91 ? -9.174 5.217 15.489 1.00 83.88 91 GLU A O 1
ATOM 710 N N . LYS A 1 92 ? -11.300 5.830 15.905 1.00 81.62 92 LYS A N 1
ATOM 711 C CA . LYS A 1 92 ? -11.124 7.262 15.562 1.00 81.62 92 LYS A CA 1
ATOM 712 C C . LYS A 1 92 ? -10.015 7.972 16.353 1.00 81.62 92 LYS A C 1
ATOM 714 O O . LYS A 1 92 ? -9.424 8.929 15.865 1.00 81.62 92 LYS A O 1
ATOM 719 N N . SER A 1 93 ? -9.722 7.518 17.571 1.00 81.69 93 SER A N 1
ATOM 720 C CA . SER A 1 93 ? -8.713 8.117 18.459 1.00 81.69 93 SER A CA 1
ATOM 721 C C . SER A 1 93 ? -7.276 7.673 18.161 1.00 81.69 93 SER A C 1
ATOM 723 O O . SER A 1 93 ? -6.333 8.251 18.705 1.00 81.69 93 SER A O 1
ATOM 725 N N . LYS A 1 94 ? -7.083 6.655 17.313 1.00 85.94 94 LYS A N 1
ATOM 726 C CA . LYS A 1 94 ? -5.769 6.081 17.005 1.00 85.94 94 LYS A CA 1
ATOM 727 C C . LYS A 1 94 ? -5.371 6.352 15.560 1.00 85.94 94 LYS A C 1
ATOM 729 O O . LYS A 1 94 ? -6.195 6.412 14.655 1.00 85.94 94 LYS A O 1
ATOM 734 N N . LYS A 1 95 ? -4.062 6.481 15.338 1.00 88.19 95 LYS A N 1
ATOM 735 C CA . LYS A 1 95 ? -3.490 6.556 13.990 1.00 88.19 95 LYS A CA 1
ATOM 736 C C . LYS A 1 95 ? -3.346 5.147 13.429 1.00 88.19 95 LYS A C 1
ATOM 738 O O . LYS A 1 95 ? -2.555 4.366 13.958 1.00 88.19 95 LYS A O 1
ATOM 743 N N . HIS A 1 96 ? -4.036 4.867 12.328 1.00 91.56 96 HIS A N 1
ATOM 744 C CA . HIS A 1 96 ? -3.899 3.609 11.599 1.00 91.56 96 HIS A CA 1
ATOM 745 C C . HIS A 1 96 ? -3.028 3.822 10.375 1.00 91.56 96 HIS A C 1
ATOM 747 O O . HIS A 1 96 ? -3.227 4.769 9.615 1.00 91.56 96 HIS A O 1
ATOM 753 N N . TYR A 1 97 ? -2.011 2.985 10.209 1.00 92.81 97 TYR A N 1
ATOM 754 C CA . TYR A 1 97 ? -1.064 3.144 9.118 1.00 92.81 97 TYR A CA 1
ATOM 755 C C . TYR A 1 97 ? -0.430 1.824 8.705 1.00 92.81 97 TYR A C 1
ATOM 757 O O . TYR A 1 97 ? -0.307 0.901 9.508 1.00 92.81 97 TYR A O 1
ATOM 765 N N . VAL A 1 98 ? 0.049 1.783 7.466 1.00 93.81 98 VAL A N 1
ATOM 766 C CA . VAL A 1 98 ? 0.928 0.744 6.938 1.00 93.81 98 VAL A CA 1
ATOM 767 C C . VAL A 1 98 ? 2.103 1.419 6.256 1.00 93.81 98 VAL A C 1
ATOM 769 O O . VAL A 1 98 ? 1.944 2.311 5.431 1.00 93.81 98 VAL A O 1
ATOM 772 N N . ILE A 1 99 ? 3.304 1.012 6.632 1.00 93.94 99 ILE A N 1
ATOM 773 C CA . ILE A 1 99 ? 4.552 1.452 6.034 1.00 93.94 99 ILE A CA 1
ATOM 774 C C . ILE A 1 99 ? 5.077 0.309 5.178 1.00 93.94 99 ILE A C 1
ATOM 776 O O . ILE A 1 99 ? 5.259 -0.802 5.676 1.00 93.94 99 ILE A O 1
ATOM 780 N N . VAL A 1 100 ? 5.342 0.592 3.907 1.00 93.69 100 VAL A N 1
ATOM 781 C CA . VAL A 1 100 ? 5.799 -0.397 2.933 1.00 93.69 100 VAL A CA 1
ATOM 782 C C . VAL A 1 100 ? 7.119 0.054 2.333 1.00 93.69 100 VAL A C 1
ATOM 784 O O . VAL A 1 100 ? 7.244 1.177 1.840 1.00 93.69 100 VAL A O 1
ATOM 787 N N . LYS A 1 101 ? 8.103 -0.844 2.369 1.00 93.69 101 LYS A N 1
ATOM 788 C CA . LYS A 1 101 ? 9.346 -0.735 1.609 1.00 93.69 101 LYS A CA 1
ATOM 789 C C . LYS A 1 101 ? 9.266 -1.676 0.423 1.00 93.69 101 LYS A C 1
ATOM 791 O O . LYS A 1 101 ? 9.016 -2.864 0.618 1.00 93.69 101 LYS A O 1
ATOM 796 N N . PHE A 1 102 ? 9.491 -1.168 -0.778 1.00 93.12 102 PHE A N 1
ATOM 797 C CA . PHE A 1 102 ? 9.364 -1.958 -1.999 1.00 93.12 102 PHE A CA 1
ATOM 798 C C . PHE A 1 102 ? 10.306 -1.467 -3.098 1.00 93.12 102 PHE A C 1
ATOM 800 O O . PHE A 1 102 ? 10.851 -0.364 -3.020 1.00 93.12 102 PHE A O 1
ATOM 807 N N . LYS A 1 103 ? 10.490 -2.298 -4.120 1.00 92.81 103 LYS A N 1
ATOM 808 C CA . LYS A 1 103 ? 11.104 -1.945 -5.405 1.00 92.81 103 LYS A CA 1
ATOM 809 C C . LYS A 1 103 ? 10.103 -2.191 -6.524 1.00 92.81 103 LYS A C 1
ATOM 811 O O . LYS A 1 103 ? 9.152 -2.944 -6.330 1.00 92.81 103 LYS A O 1
ATOM 816 N N . ILE A 1 104 ? 10.334 -1.574 -7.676 1.00 92.12 104 ILE A N 1
ATOM 817 C CA . ILE A 1 104 ? 9.614 -1.914 -8.903 1.00 92.12 104 ILE A CA 1
ATOM 818 C C . ILE A 1 104 ? 10.514 -2.819 -9.739 1.00 92.12 104 ILE A C 1
ATOM 820 O O . ILE A 1 104 ? 11.630 -2.432 -10.077 1.00 92.12 104 ILE A O 1
ATOM 824 N N . VAL A 1 105 ? 10.050 -4.030 -10.034 1.00 91.62 105 VAL A N 1
ATOM 825 C CA . VAL A 1 105 ? 10.790 -5.026 -10.821 1.00 91.62 105 VAL A CA 1
ATOM 826 C C . VAL A 1 105 ? 9.850 -5.544 -11.897 1.00 91.62 105 VAL A C 1
ATOM 828 O O . VAL A 1 105 ? 8.774 -6.020 -11.568 1.00 91.62 105 VAL A O 1
ATOM 831 N N . HIS A 1 106 ? 10.222 -5.407 -13.174 1.00 91.50 106 HIS A N 1
ATOM 832 C CA . HIS A 1 106 ? 9.346 -5.738 -14.311 1.00 91.50 106 HIS A CA 1
ATOM 833 C C . HIS A 1 106 ? 7.942 -5.129 -14.181 1.00 91.50 106 HIS A C 1
ATOM 835 O O . HIS A 1 106 ? 6.945 -5.811 -14.385 1.00 91.50 106 HIS A O 1
ATOM 841 N N . ASN A 1 107 ? 7.876 -3.849 -13.797 1.00 92.69 107 ASN A N 1
ATOM 842 C CA . ASN A 1 107 ? 6.624 -3.119 -13.596 1.00 92.69 107 ASN A CA 1
ATOM 843 C C . ASN A 1 107 ? 5.734 -3.659 -12.455 1.00 92.69 107 ASN A C 1
ATOM 845 O O . ASN A 1 107 ? 4.623 -3.176 -12.280 1.00 92.69 107 ASN A O 1
ATOM 849 N N . GLU A 1 108 ? 6.214 -4.576 -11.621 1.00 93.44 108 GLU A N 1
ATOM 850 C CA . GLU A 1 108 ? 5.485 -5.097 -10.461 1.00 93.44 108 GLU A CA 1
ATOM 851 C C . GLU A 1 108 ? 6.090 -4.598 -9.145 1.00 93.44 108 GLU A C 1
ATOM 853 O O . GLU A 1 108 ? 7.284 -4.288 -9.054 1.00 93.44 108 GLU A O 1
ATOM 858 N N . ILE A 1 109 ? 5.265 -4.521 -8.097 1.00 93.00 109 ILE A N 1
ATOM 859 C CA . ILE A 1 109 ? 5.719 -4.140 -6.758 1.00 93.00 109 ILE A CA 1
ATOM 860 C C . ILE A 1 109 ? 6.350 -5.348 -6.053 1.00 93.00 109 ILE A C 1
ATOM 862 O O . ILE A 1 109 ? 5.672 -6.233 -5.536 1.00 93.00 109 ILE A O 1
ATOM 866 N N . ALA A 1 110 ? 7.674 -5.324 -5.919 1.00 93.38 110 ALA A N 1
ATOM 867 C CA . ALA A 1 110 ? 8.422 -6.260 -5.089 1.00 93.38 110 ALA A CA 1
ATOM 868 C C . ALA A 1 110 ? 8.522 -5.727 -3.650 1.00 93.38 110 ALA A C 1
ATOM 870 O O . ALA A 1 110 ? 9.361 -4.875 -3.332 1.00 93.38 110 ALA A O 1
ATOM 871 N N . VAL A 1 111 ? 7.654 -6.220 -2.765 1.00 93.88 111 VAL A N 1
ATOM 872 C CA . VAL A 1 111 ? 7.624 -5.827 -1.348 1.00 93.88 111 VAL A CA 1
ATOM 873 C C . VAL A 1 111 ? 8.844 -6.387 -0.608 1.00 93.88 111 VAL A C 1
ATOM 875 O O . VAL A 1 111 ? 9.040 -7.595 -0.535 1.00 93.88 111 VAL A O 1
ATOM 878 N N . LEU A 1 112 ? 9.643 -5.498 -0.016 1.00 93.69 112 LEU A N 1
ATOM 879 C CA . LEU A 1 112 ? 10.814 -5.841 0.797 1.00 93.69 112 LEU A CA 1
ATOM 880 C C . LEU A 1 112 ? 10.476 -5.933 2.286 1.00 93.69 112 LEU A C 1
ATOM 882 O O . LEU A 1 112 ? 11.042 -6.749 3.006 1.00 93.69 112 LEU A O 1
ATOM 886 N N . ASN A 1 113 ? 9.611 -5.039 2.772 1.00 94.44 113 ASN A N 1
ATOM 887 C CA . ASN A 1 113 ? 9.203 -5.013 4.173 1.00 94.44 113 ASN A CA 1
ATOM 888 C C . ASN A 1 113 ? 7.858 -4.295 4.339 1.00 94.44 113 ASN A C 1
ATOM 890 O O . ASN A 1 113 ? 7.602 -3.295 3.668 1.00 94.44 113 ASN A O 1
ATOM 894 N N . VAL A 1 114 ? 7.042 -4.765 5.279 1.00 94.62 114 VAL A N 1
ATOM 895 C CA . VAL A 1 114 ? 5.759 -4.174 5.665 1.00 94.62 114 VAL A CA 1
ATOM 896 C C . VAL A 1 114 ? 5.707 -4.040 7.180 1.00 94.62 114 VAL A C 1
ATOM 898 O O . VAL A 1 114 ? 5.983 -4.985 7.914 1.00 94.62 114 VAL A O 1
ATOM 901 N N . LYS A 1 115 ? 5.307 -2.860 7.655 1.00 94.44 115 LYS A N 1
ATOM 902 C CA . LYS A 1 115 ? 5.026 -2.600 9.067 1.00 94.44 115 LYS A CA 1
ATOM 903 C C . LYS A 1 115 ? 3.748 -1.788 9.193 1.00 94.44 115 LYS A C 1
ATOM 905 O O . LYS A 1 115 ? 3.736 -0.621 8.811 1.00 94.44 115 LYS A O 1
ATOM 910 N N . GLY A 1 116 ? 2.703 -2.364 9.769 1.00 92.94 116 GLY A N 1
ATOM 911 C CA . GLY A 1 116 ? 1.468 -1.640 10.063 1.00 92.94 116 GLY A CA 1
ATOM 912 C C . GLY A 1 116 ? 1.162 -1.516 11.547 1.00 92.94 116 GLY A C 1
ATOM 913 O O . GLY A 1 116 ? 1.767 -2.176 12.390 1.00 92.94 116 GLY A O 1
ATOM 914 N N . SER A 1 117 ? 0.208 -0.639 11.853 1.00 92.94 117 SER A N 1
ATOM 915 C CA . SER A 1 117 ? -0.380 -0.477 13.185 1.00 92.94 117 SER A CA 1
ATOM 916 C C . SER A 1 117 ? -1.260 -1.662 13.589 1.00 92.94 117 SER A C 1
ATOM 918 O O . SER A 1 117 ? -1.416 -1.920 14.777 1.00 92.94 117 SER A O 1
ATOM 920 N N . GLN A 1 118 ? -1.832 -2.368 12.608 1.00 91.62 118 GLN A N 1
ATOM 921 C CA . GLN A 1 118 ? -2.637 -3.576 12.786 1.00 91.62 118 GLN A CA 1
ATOM 922 C C . GLN A 1 118 ? -2.199 -4.648 11.778 1.00 91.62 118 GLN A C 1
ATOM 924 O O . GLN A 1 118 ? -1.788 -4.327 10.655 1.00 91.62 118 GLN A O 1
ATOM 929 N N . LYS A 1 119 ? -2.281 -5.923 12.176 1.00 92.12 119 LYS A N 1
ATOM 930 C CA . LYS A 1 119 ? -1.872 -7.059 11.336 1.00 92.12 119 LYS A CA 1
ATOM 931 C C . LYS A 1 119 ? -2.780 -7.209 10.112 1.00 92.12 119 LYS A C 1
ATOM 933 O O . LYS A 1 119 ? -2.272 -7.210 8.999 1.00 92.12 119 LYS A O 1
ATOM 938 N N . GLU A 1 120 ? -4.094 -7.214 10.316 1.00 90.94 120 GLU A N 1
ATOM 939 C CA . GLU A 1 120 ? -5.106 -7.350 9.252 1.00 90.94 120 GLU A CA 1
ATOM 940 C C . GLU A 1 120 ? -4.958 -6.268 8.171 1.00 90.94 120 GLU A C 1
ATOM 942 O O . GLU A 1 120 ? -4.947 -6.552 6.977 1.00 90.94 120 GLU A O 1
ATOM 947 N N . LEU A 1 121 ? -4.721 -5.021 8.590 1.00 90.88 121 LEU A N 1
ATOM 948 C CA . LEU A 1 121 ? -4.488 -3.899 7.679 1.00 90.88 121 LEU A CA 1
ATOM 949 C C . LEU A 1 121 ? -3.199 -4.068 6.856 1.00 90.88 121 LEU A C 1
ATOM 951 O O . LEU A 1 121 ? -3.141 -3.688 5.688 1.00 90.88 121 LEU A O 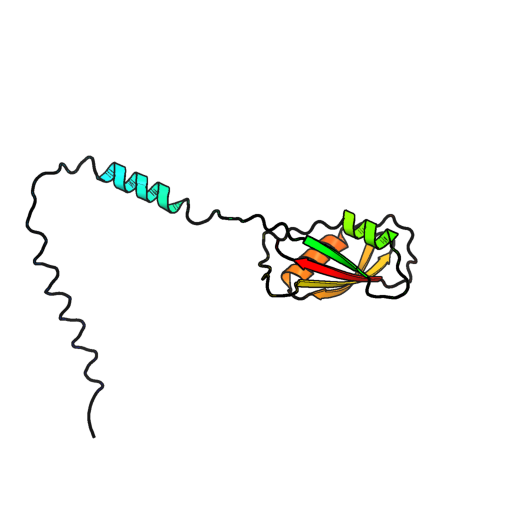1
ATOM 955 N N . SER A 1 122 ? -2.160 -4.645 7.465 1.00 93.44 122 SER A N 1
ATOM 956 C CA . SER A 1 122 ? -0.894 -4.939 6.785 1.00 93.44 122 SER A CA 1
ATOM 957 C C . SER A 1 122 ? -1.058 -6.054 5.753 1.00 93.44 122 SER A C 1
ATOM 959 O O . SER A 1 122 ? -0.479 -5.971 4.674 1.00 93.44 122 SER A O 1
ATOM 961 N N . GLU A 1 123 ? -1.845 -7.080 6.079 1.00 92.88 123 GLU A N 1
ATOM 962 C CA . GLU A 1 123 ? -2.138 -8.207 5.190 1.00 92.88 123 GLU A CA 1
ATOM 963 C C . GLU A 1 123 ? -2.958 -7.763 3.977 1.00 92.88 123 GLU A C 1
ATOM 965 O O . GLU A 1 123 ? -2.582 -8.086 2.851 1.00 92.88 123 GLU A O 1
ATOM 970 N N . LEU A 1 124 ? -3.991 -6.940 4.185 1.00 91.31 124 LEU A N 1
ATOM 971 C CA . LEU A 1 124 ? -4.786 -6.366 3.095 1.00 91.31 124 LEU A CA 1
ATOM 972 C C . LEU A 1 124 ? -3.947 -5.488 2.168 1.00 91.31 124 LEU A C 1
ATOM 974 O O . LEU A 1 124 ? -3.984 -5.657 0.953 1.00 91.31 124 LEU A O 1
ATOM 978 N N . MET A 1 125 ? -3.124 -4.601 2.733 1.00 92.19 125 MET A N 1
ATOM 979 C CA . MET A 1 125 ? -2.208 -3.786 1.933 1.00 92.19 125 MET A CA 1
ATOM 980 C C . MET A 1 125 ? -1.188 -4.628 1.169 1.00 92.19 125 MET A C 1
ATOM 982 O O . MET A 1 125 ? -0.820 -4.284 0.050 1.00 92.19 125 MET A O 1
ATOM 986 N N . MET A 1 126 ? -0.701 -5.718 1.760 1.00 94.12 126 MET A N 1
ATOM 987 C CA . MET A 1 126 ? 0.245 -6.599 1.087 1.00 94.12 126 MET A CA 1
ATOM 988 C C . MET A 1 126 ? -0.405 -7.333 -0.091 1.00 94.12 126 MET A C 1
ATOM 990 O O . MET A 1 126 ? 0.248 -7.468 -1.122 1.00 94.12 126 MET A O 1
ATOM 994 N N . ALA A 1 127 ? -1.646 -7.805 0.055 1.00 92.50 127 ALA A N 1
ATOM 995 C CA . ALA A 1 127 ? -2.386 -8.440 -1.034 1.00 92.50 127 ALA A CA 1
ATOM 996 C C . ALA A 1 127 ? -2.615 -7.453 -2.188 1.00 92.50 127 ALA A C 1
ATOM 998 O O . ALA A 1 127 ? -2.195 -7.716 -3.311 1.00 92.50 127 ALA A O 1
ATOM 999 N N . GLU A 1 128 ? -3.143 -6.270 -1.871 1.00 91.88 128 GLU A N 1
ATOM 1000 C CA . GLU A 1 128 ? -3.438 -5.218 -2.848 1.00 91.88 128 GLU A CA 1
ATOM 1001 C C . GLU A 1 128 ? -2.195 -4.771 -3.633 1.00 91.88 128 GLU A C 1
ATOM 1003 O O . GLU A 1 128 ? -2.230 -4.600 -4.850 1.00 91.88 128 GLU A O 1
ATOM 1008 N N . LEU A 1 129 ? -1.058 -4.587 -2.952 1.00 92.94 129 LEU A N 1
ATOM 1009 C CA . LEU A 1 129 ? 0.167 -4.133 -3.612 1.00 92.94 129 LEU A CA 1
ATOM 1010 C C . LEU A 1 129 ? 0.829 -5.225 -4.457 1.00 92.94 129 LEU A C 1
ATOM 1012 O O . LEU A 1 129 ? 1.455 -4.895 -5.459 1.00 92.94 129 LEU A O 1
ATOM 1016 N N . LYS A 1 130 ? 0.715 -6.503 -4.079 1.00 91.31 130 LYS A N 1
ATOM 1017 C CA . LYS A 1 130 ? 1.324 -7.613 -4.834 1.00 91.31 130 LYS A CA 1
ATOM 1018 C C . LYS A 1 130 ? 0.689 -7.816 -6.205 1.00 91.31 130 LYS A C 1
ATOM 1020 O O . LYS A 1 130 ? 1.383 -8.219 -7.128 1.00 91.31 130 LYS A O 1
ATOM 1025 N N . GLU A 1 131 ? -0.600 -7.531 -6.337 1.00 89.44 131 GLU A N 1
ATOM 1026 C CA . GLU A 1 131 ? -1.333 -7.653 -7.604 1.00 89.44 131 GLU A CA 1
ATOM 1027 C C . GLU A 1 131 ? -1.216 -6.387 -8.473 1.00 89.44 131 GLU A C 1
ATOM 1029 O O . GLU A 1 131 ? -1.744 -6.317 -9.585 1.00 89.44 131 GLU A O 1
ATOM 1034 N N . MET A 1 132 ? -0.514 -5.361 -7.981 1.00 91.50 132 MET A N 1
ATOM 1035 C CA . MET A 1 132 ? -0.442 -4.064 -8.633 1.00 91.50 132 MET A CA 1
ATOM 1036 C C . MET A 1 132 ? 0.665 -3.996 -9.685 1.00 91.50 132 MET A C 1
ATOM 1038 O O . MET A 1 132 ? 1.856 -4.085 -9.385 1.00 91.50 132 MET A O 1
ATOM 1042 N N . PHE A 1 133 ? 0.255 -3.687 -10.912 1.00 93.75 133 PHE A N 1
ATOM 1043 C CA . PHE A 1 133 ? 1.154 -3.313 -11.999 1.00 93.75 133 PHE A CA 1
ATOM 1044 C C . PHE A 1 133 ? 1.386 -1.796 -12.028 1.00 93.75 133 PHE A C 1
ATOM 1046 O O . PHE A 1 133 ? 0.447 -1.017 -11.842 1.00 93.75 133 PHE A O 1
ATOM 1053 N N . ILE A 1 134 ? 2.610 -1.360 -12.308 1.00 92.69 134 ILE A N 1
ATOM 1054 C CA . ILE A 1 134 ? 3.082 0.027 -12.296 1.00 92.69 134 ILE A CA 1
ATOM 1055 C C . ILE A 1 134 ? 3.567 0.419 -13.690 1.00 92.69 134 ILE A C 1
ATOM 1057 O O . ILE A 1 134 ? 4.475 -0.183 -14.247 1.00 92.69 134 ILE A O 1
ATOM 1061 N N . ASN A 1 135 ? 2.982 1.476 -14.242 1.00 91.12 135 ASN A N 1
ATOM 1062 C CA . ASN A 1 135 ? 3.289 2.000 -15.572 1.00 91.12 135 ASN A CA 1
ATOM 1063 C C . ASN A 1 135 ? 4.307 3.143 -15.532 1.00 91.12 135 ASN A C 1
ATOM 1065 O O . ASN A 1 135 ? 4.869 3.502 -16.565 1.00 91.12 135 ASN A O 1
ATOM 1069 N N . SER A 1 136 ? 4.505 3.765 -14.368 1.00 83.75 136 SER A N 1
ATOM 1070 C CA . SER A 1 136 ? 5.515 4.804 -14.199 1.00 83.75 136 SER A CA 1
ATOM 1071 C C . SER A 1 136 ? 6.906 4.250 -14.491 1.00 83.75 136 SER A C 1
ATOM 1073 O O . SER A 1 136 ? 7.264 3.174 -14.018 1.00 83.75 136 SER A O 1
ATOM 1075 N N . ASP A 1 137 ? 7.704 5.032 -15.211 1.00 82.50 137 ASP A N 1
ATOM 1076 C CA . ASP A 1 137 ? 9.134 4.779 -15.340 1.00 82.50 137 ASP A CA 1
ATOM 1077 C C . ASP A 1 137 ? 9.811 5.047 -13.985 1.00 82.50 137 ASP A C 1
ATOM 1079 O O . ASP A 1 137 ? 9.678 6.131 -13.393 1.00 82.50 137 ASP A O 1
ATOM 1083 N N . VAL A 1 138 ? 10.445 4.013 -13.440 1.00 84.06 138 VAL A N 1
ATOM 1084 C CA . VAL A 1 138 ? 11.031 3.995 -12.102 1.00 84.06 138 VAL A CA 1
ATOM 1085 C C . VAL A 1 138 ? 12.357 3.252 -12.171 1.00 84.06 138 VAL A C 1
ATOM 1087 O O . VAL A 1 138 ? 12.438 2.168 -12.738 1.00 84.06 138 VAL A O 1
ATOM 1090 N N . ASP A 1 139 ? 13.386 3.815 -11.539 1.00 85.44 139 ASP A N 1
ATOM 1091 C CA . ASP A 1 139 ? 14.673 3.144 -11.371 1.00 85.44 139 ASP A CA 1
ATOM 1092 C C . ASP A 1 139 ? 14.491 1.807 -10.615 1.00 85.44 139 ASP A C 1
ATOM 1094 O O . ASP A 1 139 ? 14.089 1.827 -9.444 1.00 85.44 139 ASP A O 1
ATOM 1098 N N . PRO A 1 140 ? 14.813 0.652 -11.230 1.00 82.19 140 PRO A N 1
ATOM 1099 C CA . PRO A 1 140 ? 14.620 -0.663 -10.616 1.00 82.19 140 PRO A CA 1
ATOM 1100 C C . PRO A 1 140 ? 15.516 -0.896 -9.389 1.00 82.19 140 PRO A C 1
ATOM 1102 O O . PRO A 1 140 ? 15.233 -1.754 -8.547 1.00 82.19 140 PRO A O 1
ATOM 1105 N N . ASN A 1 141 ? 16.600 -0.129 -9.238 1.00 86.19 141 ASN A N 1
ATOM 1106 C CA . ASN A 1 141 ? 17.493 -0.239 -8.087 1.00 86.19 141 ASN A CA 1
ATOM 1107 C C . ASN A 1 141 ? 17.003 0.565 -6.882 1.00 86.19 141 ASN A C 1
ATOM 1109 O O . ASN A 1 141 ? 17.436 0.313 -5.749 1.00 86.19 141 ASN A O 1
ATOM 1113 N N . LYS A 1 142 ? 16.073 1.495 -7.102 1.00 89.06 142 LYS A N 1
ATOM 1114 C CA . LYS A 1 142 ? 15.590 2.411 -6.081 1.00 89.06 142 LYS A CA 1
ATOM 1115 C C . LYS A 1 142 ? 14.597 1.735 -5.148 1.00 89.06 142 LYS A C 1
ATOM 1117 O O . LYS A 1 142 ? 13.594 1.162 -5.561 1.00 89.06 142 LYS A O 1
ATOM 1122 N N . VAL A 1 143 ? 14.868 1.844 -3.851 1.00 91.19 143 VAL A N 1
ATOM 1123 C CA . VAL A 1 143 ? 13.927 1.424 -2.811 1.00 91.19 143 VAL A CA 1
ATOM 1124 C C . VAL A 1 143 ? 12.976 2.573 -2.505 1.00 91.19 143 VAL A C 1
ATOM 1126 O O . VAL A 1 143 ? 13.397 3.670 -2.139 1.00 91.19 143 VAL A O 1
ATOM 1129 N N . HIS A 1 144 ? 11.685 2.294 -2.612 1.00 90.38 144 HIS A N 1
ATOM 1130 C CA . HIS A 1 144 ? 10.613 3.199 -2.234 1.00 90.38 144 HIS A CA 1
ATOM 1131 C C . HIS A 1 144 ? 10.136 2.898 -0.821 1.00 90.38 144 HIS A C 1
ATOM 1133 O O . HIS A 1 144 ? 10.139 1.751 -0.375 1.00 90.38 144 HIS A O 1
ATOM 1139 N N . HIS A 1 145 ? 9.728 3.949 -0.112 1.00 92.06 145 HIS A N 1
ATOM 1140 C CA . HIS A 1 145 ? 9.265 3.860 1.265 1.00 92.06 145 HIS A CA 1
ATOM 1141 C C . HIS A 1 145 ? 8.020 4.722 1.446 1.00 92.06 145 HIS A C 1
ATOM 1143 O O . HIS A 1 145 ? 8.117 5.946 1.585 1.00 92.06 145 HIS A O 1
ATOM 1149 N N . PHE A 1 146 ? 6.852 4.085 1.384 1.00 91.56 146 PHE A N 1
ATOM 1150 C CA . PHE A 1 146 ? 5.557 4.760 1.446 1.00 91.56 146 PHE A CA 1
ATOM 1151 C C . PHE A 1 146 ? 4.850 4.454 2.759 1.00 91.56 146 PHE A C 1
ATOM 1153 O O . PHE A 1 146 ? 4.894 3.331 3.260 1.00 91.56 146 PHE A O 1
ATOM 1160 N N . LYS A 1 147 ? 4.180 5.470 3.298 1.00 92.19 147 LYS A N 1
ATOM 1161 C CA . LYS A 1 147 ? 3.290 5.374 4.444 1.00 92.19 147 LYS A CA 1
ATOM 1162 C C . LYS A 1 147 ? 1.859 5.619 3.984 1.00 92.19 147 LYS A C 1
ATOM 1164 O O . LYS A 1 147 ? 1.488 6.727 3.611 1.00 92.19 147 LYS A O 1
ATOM 1169 N N . PHE A 1 148 ? 1.059 4.575 4.081 1.00 91.31 148 PHE A N 1
ATOM 1170 C CA . PHE A 1 148 ? -0.382 4.585 3.902 1.00 91.31 148 PHE A CA 1
ATOM 1171 C C . PHE A 1 148 ? -1.010 4.880 5.261 1.00 91.31 148 PHE A C 1
ATOM 1173 O O . PHE A 1 148 ? -0.699 4.201 6.237 1.00 91.31 148 PHE A O 1
ATOM 1180 N N . SER A 1 149 ? -1.835 5.915 5.356 1.00 90.88 149 SER A N 1
ATOM 1181 C CA . SER A 1 149 ? -2.545 6.292 6.579 1.00 90.88 149 SER A CA 1
ATOM 1182 C C . SER A 1 149 ? -4.045 6.192 6.344 1.00 90.88 149 SER A C 1
ATOM 1184 O O . SER A 1 149 ? -4.542 6.665 5.323 1.00 90.88 149 SER A O 1
ATOM 1186 N N . PHE A 1 150 ? -4.737 5.586 7.304 1.00 88.50 150 PHE A N 1
ATOM 1187 C CA . PHE A 1 150 ? -6.158 5.276 7.239 1.00 88.50 150 PHE A CA 1
ATOM 1188 C C . PHE A 1 150 ? -6.882 5.965 8.390 1.00 88.50 150 PHE A C 1
ATOM 1190 O O . PHE A 1 150 ? -6.420 5.939 9.536 1.00 88.50 150 PHE A O 1
ATOM 1197 N N . SER A 1 151 ? -8.030 6.555 8.092 1.00 83.50 151 SER A N 1
ATOM 1198 C CA . SER A 1 151 ? -8.918 7.146 9.089 1.00 83.50 151 SER A CA 1
ATOM 1199 C C . SER A 1 151 ? -10.363 6.817 8.768 1.00 83.50 151 SER A C 1
ATOM 1201 O O . SER A 1 151 ? -10.753 6.807 7.605 1.00 83.50 151 SER A O 1
ATOM 1203 N N . GLN A 1 152 ? -11.151 6.573 9.809 1.00 75.19 152 GLN A N 1
ATOM 1204 C CA . GLN A 1 152 ? -12.598 6.453 9.699 1.00 75.19 152 GLN A CA 1
ATOM 1205 C C . GLN A 1 152 ? -13.209 7.854 9.568 1.00 75.19 152 GLN A C 1
ATOM 1207 O O . GLN A 1 152 ? -12.888 8.722 10.382 1.00 75.19 152 GLN A O 1
ATOM 1212 N N . GLU A 1 153 ? -14.075 8.053 8.573 1.00 60.56 153 GLU A N 1
ATOM 1213 C CA . GLU A 1 153 ? -14.896 9.268 8.445 1.00 60.56 153 GLU A CA 1
ATOM 1214 C C . GLU A 1 153 ? -15.988 9.316 9.539 1.00 60.56 153 GLU A C 1
ATOM 1216 O O . GLU A 1 153 ? -16.568 8.264 9.907 1.00 60.56 153 GLU A O 1
#

Radius of gyration: 31.02 Å; chains: 1; bounding box: 80×34×82 Å

Secondary structure (DSSP, 8-state):
----SS-TTSSSSSSSSTTSSS--------TTSHHHHHHHHHHHHSTTSS-------EEEEEEE-SSS--HHHHHHHHHH-----TTS---TTS-EEEEEEEEEETTEEEEEEEEESSHHHHHHHHHHHHT-B--S---TTPPEEEEEEEEE-